Protein AF-A0A7W3ZYZ9-F1 (afdb_monomer_lite)

Foldseek 3Di:
DDDDPVNVVLVVLLVVLVVVLVVLCCCLPVNDQDAQVVLLVSLLCLLPVQLVSVLSNLQVCQVPPVVVVVDPDRSSVVCNVVSNLVSLLSSLLSSLSHPDPCSVVSLVVSCVVRVPVVLVVCCVVCVVPDCVVSVVSNVSRSVSSVNSNVVNVVVVD

pLDDT: mean 82.09, std 9.21, range [47.69, 94.62]

Structure (mmCIF, N/CA/C/O backbone):
data_AF-A0A7W3ZYZ9-F1
#
_entry.id   AF-A0A7W3ZYZ9-F1
#
loop_
_atom_site.group_PDB
_atom_site.id
_atom_site.type_symbol
_atom_site.label_atom_id
_atom_site.label_alt_id
_atom_site.label_comp_id
_atom_site.label_asym_id
_atom_site.label_entity_id
_atom_site.label_seq_id
_atom_site.pdbx_PDB_ins_code
_atom_site.Cartn_x
_atom_site.Cartn_y
_atom_site.Cartn_z
_atom_site.occupancy
_atom_site.B_iso_or_equiv
_atom_site.auth_seq_id
_atom_site.auth_comp_id
_atom_site.auth_asym_id
_atom_site.auth_atom_id
_atom_site.pdbx_PDB_model_num
ATOM 1 N N . MET A 1 1 ? 13.515 -20.651 -31.411 1.00 47.69 1 MET A N 1
ATOM 2 C CA . MET A 1 1 ? 13.073 -19.599 -30.472 1.00 47.69 1 MET A CA 1
ATOM 3 C C . MET A 1 1 ? 13.555 -20.025 -29.092 1.00 47.69 1 MET A C 1
ATOM 5 O O . MET A 1 1 ? 12.960 -20.927 -28.522 1.00 47.69 1 MET A O 1
ATOM 9 N N . ASN A 1 2 ? 14.696 -19.512 -28.620 1.00 50.97 2 ASN A N 1
ATOM 10 C CA . ASN A 1 2 ? 15.165 -19.821 -27.265 1.00 50.97 2 ASN A CA 1
ATOM 11 C C . ASN A 1 2 ? 14.383 -18.929 -26.308 1.00 50.97 2 ASN A C 1
ATOM 13 O O . ASN A 1 2 ? 14.628 -17.728 -26.256 1.00 50.97 2 ASN A O 1
ATOM 17 N N . ILE A 1 3 ? 13.401 -19.506 -25.620 1.00 59.22 3 ILE A N 1
ATOM 18 C CA . ILE A 1 3 ? 12.761 -18.828 -24.498 1.00 59.22 3 ILE A CA 1
ATOM 19 C C . ILE A 1 3 ? 13.769 -18.881 -23.353 1.00 59.22 3 ILE A C 1
ATOM 21 O O . ILE A 1 3 ? 14.140 -19.963 -22.899 1.00 59.22 3 ILE A O 1
ATOM 25 N N . ASP A 1 4 ? 14.257 -17.716 -22.946 1.00 79.94 4 ASP A N 1
ATOM 26 C CA . ASP A 1 4 ? 15.231 -17.596 -21.870 1.00 79.94 4 ASP A CA 1
ATOM 27 C C . ASP A 1 4 ? 14.559 -17.961 -20.534 1.00 79.94 4 ASP A C 1
ATOM 29 O O . ASP A 1 4 ? 13.453 -17.499 -20.236 1.00 79.94 4 ASP A O 1
ATOM 33 N N . ILE A 1 5 ? 15.206 -18.795 -19.715 1.00 79.62 5 ILE A N 1
ATOM 34 C CA . ILE A 1 5 ? 14.688 -19.238 -18.405 1.00 79.62 5 ILE A CA 1
ATOM 35 C C . ILE A 1 5 ? 14.353 -18.023 -17.527 1.00 79.62 5 ILE A C 1
ATOM 37 O O . ILE A 1 5 ? 13.368 -18.034 -16.783 1.00 79.62 5 ILE A O 1
ATOM 41 N N . LEU A 1 6 ? 15.124 -16.941 -17.672 1.00 77.75 6 LEU A N 1
ATOM 42 C CA . LEU A 1 6 ? 14.881 -15.668 -17.005 1.00 77.75 6 LEU A CA 1
ATOM 43 C C . LEU A 1 6 ? 13.518 -15.063 -17.387 1.00 77.75 6 LEU A C 1
ATOM 45 O O . LEU A 1 6 ? 12.779 -14.611 -16.517 1.00 77.75 6 LEU A O 1
ATOM 49 N N . GLN A 1 7 ? 13.152 -15.086 -18.671 1.00 79.06 7 GLN A N 1
ATOM 50 C CA . GLN A 1 7 ? 11.881 -14.533 -19.152 1.00 79.06 7 GLN A CA 1
ATOM 51 C C . GLN A 1 7 ? 10.688 -15.319 -18.603 1.00 79.06 7 GLN A C 1
ATOM 53 O O . GLN A 1 7 ? 9.711 -14.717 -18.159 1.00 79.06 7 GLN A O 1
ATOM 58 N N . ILE A 1 8 ? 10.789 -16.652 -18.555 1.00 82.81 8 ILE A N 1
ATOM 59 C CA . ILE A 1 8 ? 9.762 -17.512 -17.945 1.00 82.81 8 ILE A CA 1
ATOM 60 C C . ILE A 1 8 ? 9.606 -17.176 -16.458 1.00 82.81 8 ILE A C 1
ATOM 62 O O . ILE A 1 8 ? 8.485 -16.997 -15.981 1.00 82.81 8 ILE A O 1
ATOM 66 N N . GLY A 1 9 ? 10.721 -17.031 -15.735 1.00 84.12 9 GLY A N 1
ATOM 67 C CA . GLY A 1 9 ? 10.713 -16.664 -14.319 1.00 84.12 9 GLY A CA 1
ATOM 68 C C . GLY A 1 9 ? 10.023 -15.323 -14.048 1.00 84.12 9 GLY A C 1
ATOM 69 O O . GLY A 1 9 ? 9.200 -15.229 -13.138 1.00 84.12 9 GLY A O 1
ATOM 70 N N . ILE A 1 10 ? 10.295 -14.300 -14.865 1.00 84.50 10 ILE A N 1
ATOM 71 C CA . ILE A 1 10 ? 9.684 -12.971 -14.709 1.00 84.5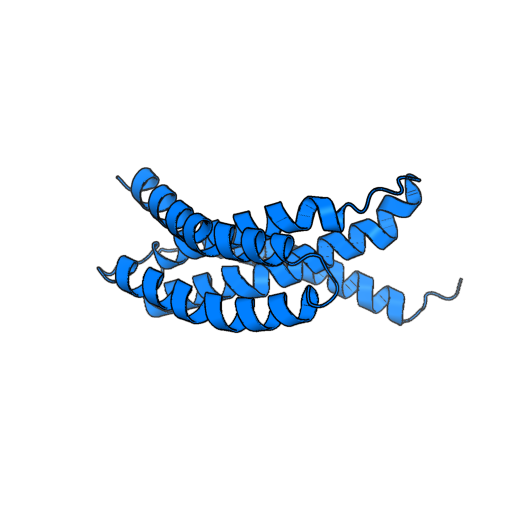0 10 ILE A CA 1
ATOM 72 C C . ILE A 1 10 ? 8.173 -13.018 -15.002 1.00 84.50 10 ILE A C 1
ATOM 74 O O . ILE A 1 10 ? 7.394 -12.413 -14.266 1.00 84.50 10 ILE A O 1
ATOM 78 N N . VAL A 1 11 ? 7.733 -13.768 -16.018 1.00 85.44 11 VAL A N 1
ATOM 79 C CA . VAL A 1 11 ? 6.298 -13.933 -16.326 1.00 85.44 11 VAL A CA 1
ATOM 80 C C . VAL A 1 11 ? 5.560 -14.642 -15.186 1.00 85.44 11 VAL A C 1
ATOM 82 O O . VAL A 1 11 ? 4.476 -14.211 -14.793 1.00 85.44 11 VAL A O 1
ATOM 85 N N . ILE A 1 12 ? 6.151 -15.691 -14.606 1.00 87.06 12 ILE A N 1
ATOM 86 C CA . ILE A 1 12 ? 5.581 -16.372 -13.432 1.00 87.06 12 ILE A CA 1
ATOM 87 C C . ILE A 1 12 ? 5.476 -15.399 -12.252 1.00 87.06 12 ILE A C 1
ATOM 89 O O . ILE A 1 12 ? 4.426 -15.330 -11.612 1.00 87.06 12 ILE A O 1
ATOM 93 N N . ALA A 1 13 ? 6.528 -14.616 -11.989 1.00 86.31 13 ALA A N 1
ATOM 94 C CA . ALA A 1 13 ? 6.518 -13.608 -10.932 1.00 86.31 13 ALA A CA 1
ATOM 95 C C . ALA A 1 13 ? 5.399 -12.577 -11.142 1.00 86.31 13 ALA A C 1
ATOM 97 O O . ALA A 1 13 ? 4.665 -12.291 -10.203 1.00 86.31 13 ALA A O 1
ATOM 98 N N . PHE A 1 14 ? 5.196 -12.093 -12.371 1.00 86.56 14 PHE A N 1
ATOM 99 C CA . PHE A 1 14 ? 4.110 -11.170 -12.713 1.00 86.56 14 PHE A CA 1
ATOM 100 C C . PHE A 1 14 ? 2.721 -11.751 -12.421 1.00 86.56 14 PHE A C 1
ATOM 102 O O . PHE A 1 14 ? 1.906 -11.108 -11.757 1.00 86.56 14 PHE A O 1
ATOM 109 N N . ILE A 1 15 ? 2.459 -12.988 -12.852 1.00 89.12 15 ILE A N 1
ATOM 110 C CA . ILE A 1 15 ? 1.175 -13.659 -12.594 1.00 89.12 15 ILE A CA 1
ATOM 111 C C . ILE A 1 15 ? 0.944 -13.797 -11.084 1.00 89.12 15 ILE A C 1
ATOM 113 O O . ILE A 1 15 ? -0.134 -13.465 -10.586 1.00 89.12 15 ILE A O 1
ATOM 117 N N . LEU A 1 16 ? 1.961 -14.240 -10.340 1.00 90.06 16 LEU A N 1
ATOM 118 C CA . LEU A 1 16 ? 1.886 -14.359 -8.883 1.00 90.06 16 LEU A CA 1
ATOM 119 C C . LEU A 1 16 ? 1.641 -13.002 -8.216 1.00 90.06 16 LEU A C 1
ATOM 121 O O . LEU A 1 16 ? 0.799 -12.913 -7.325 1.00 90.06 16 LEU A O 1
ATOM 125 N N . SER A 1 17 ? 2.306 -11.940 -8.671 1.00 87.94 17 SER A N 1
ATOM 126 C CA . SER A 1 17 ? 2.095 -10.570 -8.199 1.00 87.94 17 SER A CA 1
ATOM 127 C C . SER A 1 17 ? 0.641 -10.122 -8.357 1.00 87.94 17 SER A C 1
ATOM 129 O O . SER A 1 17 ? 0.042 -9.659 -7.387 1.00 87.94 17 SER A O 1
ATOM 131 N N . CYS A 1 18 ? 0.031 -10.326 -9.528 1.00 88.19 18 CYS A N 1
ATOM 132 C CA . CYS A 1 18 ? -1.381 -10.001 -9.751 1.00 88.19 18 CYS A CA 1
ATOM 133 C C . CYS A 1 18 ? -2.314 -10.797 -8.824 1.00 88.19 18 CYS A C 1
ATOM 135 O O . CYS A 1 18 ? -3.237 -10.231 -8.234 1.00 88.19 18 CYS A O 1
ATOM 137 N N . VAL A 1 19 ? -2.057 -12.098 -8.645 1.00 90.56 19 VAL A N 1
ATOM 138 C CA . VAL A 1 19 ? -2.842 -12.959 -7.742 1.00 90.56 19 VAL A CA 1
ATOM 139 C C . VAL A 1 19 ? -2.724 -12.496 -6.288 1.00 90.56 19 VAL A C 1
ATOM 141 O O . VAL A 1 19 ? -3.722 -12.482 -5.565 1.00 90.56 19 VAL A O 1
ATOM 144 N N . LEU A 1 20 ? -1.527 -12.105 -5.848 1.00 87.38 20 LEU A N 1
ATOM 145 C CA . LEU A 1 20 ? -1.277 -11.624 -4.490 1.00 87.38 20 LEU A CA 1
ATOM 146 C C . LEU A 1 20 ? -1.963 -10.281 -4.227 1.00 87.38 20 LEU A C 1
ATOM 148 O O . LEU A 1 20 ? -2.601 -10.145 -3.185 1.00 87.38 20 LEU A O 1
ATOM 152 N N . ILE A 1 21 ? -1.913 -9.337 -5.177 1.00 88.12 21 ILE A N 1
ATOM 153 C CA . ILE A 1 21 ? -2.664 -8.071 -5.091 1.00 88.12 21 ILE A CA 1
ATOM 154 C C . ILE A 1 21 ? -4.158 -8.364 -4.951 1.00 88.12 21 ILE A C 1
ATOM 156 O O . ILE A 1 21 ? -4.801 -7.863 -4.031 1.00 88.12 21 ILE A O 1
ATOM 160 N N . TYR A 1 22 ? -4.711 -9.213 -5.821 1.00 88.62 22 TYR A N 1
ATOM 161 C CA . TYR A 1 22 ? -6.130 -9.563 -5.776 1.00 88.62 22 TYR A CA 1
ATOM 162 C C . TYR A 1 22 ? -6.529 -10.164 -4.422 1.00 88.62 22 TYR A C 1
ATOM 164 O O . TYR A 1 22 ? -7.466 -9.688 -3.780 1.00 88.62 22 TYR A O 1
ATOM 172 N N . LYS A 1 23 ? -5.790 -11.173 -3.941 1.00 86.31 23 LYS A N 1
ATOM 173 C CA . LYS A 1 23 ? -6.063 -11.804 -2.640 1.00 86.31 23 LYS A CA 1
ATOM 174 C C . LYS A 1 23 ? -5.949 -10.812 -1.484 1.00 86.31 23 LYS A C 1
ATOM 176 O O . LYS A 1 23 ? -6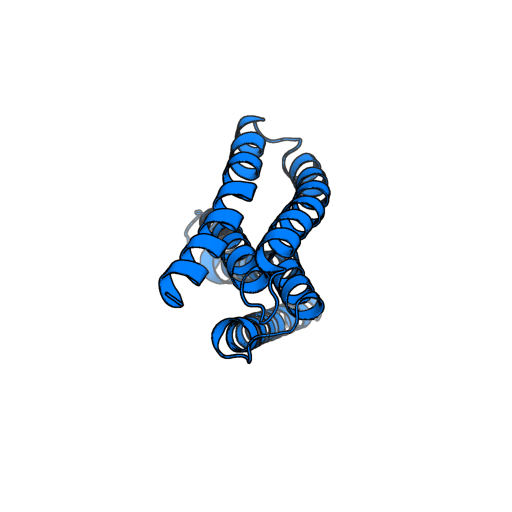.781 -10.851 -0.577 1.00 86.31 23 LYS A O 1
ATOM 181 N N . PHE A 1 24 ? -4.958 -9.922 -1.526 1.00 85.75 24 PHE A N 1
ATOM 182 C CA . PHE A 1 24 ? -4.790 -8.873 -0.526 1.00 85.75 24 PHE A CA 1
ATOM 183 C C . PHE A 1 24 ? -6.001 -7.937 -0.490 1.00 85.75 24 PHE A C 1
ATOM 185 O O . PHE A 1 24 ? -6.560 -7.711 0.580 1.00 85.75 24 PHE A O 1
ATOM 192 N N . LEU A 1 25 ? -6.454 -7.450 -1.650 1.00 85.62 25 LEU A N 1
ATOM 193 C CA . LEU A 1 25 ? -7.604 -6.548 -1.752 1.00 85.62 25 LEU A CA 1
ATOM 194 C C . LEU A 1 25 ? -8.904 -7.205 -1.277 1.00 85.62 25 LEU A C 1
ATOM 196 O O . LEU A 1 25 ? -9.663 -6.585 -0.534 1.00 85.62 25 LEU A O 1
ATOM 200 N N . VAL A 1 26 ? -9.143 -8.468 -1.641 1.00 85.69 26 VAL A N 1
ATOM 201 C CA . VAL A 1 26 ? -10.324 -9.220 -1.180 1.00 85.69 26 VAL A CA 1
ATOM 202 C C . VAL A 1 26 ? -10.321 -9.367 0.341 1.00 85.69 26 VAL A C 1
ATOM 204 O O . VAL A 1 26 ? -11.338 -9.117 0.986 1.00 85.69 26 VAL A O 1
ATOM 207 N N . MET A 1 27 ? -9.179 -9.729 0.929 1.00 82.56 27 MET A N 1
ATOM 208 C CA . MET A 1 27 ? -9.030 -9.827 2.383 1.00 82.56 27 MET A CA 1
ATOM 209 C C . MET A 1 27 ? -9.213 -8.462 3.064 1.00 82.56 27 MET A C 1
ATOM 211 O O . MET A 1 27 ? -9.900 -8.368 4.078 1.00 82.56 27 MET A O 1
ATOM 215 N N . ALA A 1 28 ? -8.623 -7.405 2.511 1.00 78.06 28 ALA A N 1
ATOM 216 C CA . ALA A 1 28 ? -8.678 -6.056 3.059 1.00 78.06 28 ALA A CA 1
ATOM 217 C C . ALA A 1 28 ? -10.113 -5.494 3.081 1.00 78.06 28 ALA A C 1
ATOM 219 O O . ALA A 1 28 ? -10.605 -5.040 4.121 1.00 78.06 28 ALA A O 1
ATOM 220 N N . ILE A 1 29 ? -10.797 -5.554 1.937 1.00 75.94 29 ILE A N 1
ATOM 221 C CA . ILE A 1 29 ? -12.089 -4.895 1.724 1.00 75.94 29 ILE A CA 1
ATOM 222 C C . ILE A 1 29 ? -13.227 -5.772 2.252 1.00 75.94 29 ILE A C 1
ATOM 224 O O . ILE A 1 29 ? -13.983 -5.342 3.124 1.00 75.94 29 ILE A O 1
ATOM 228 N N . SER A 1 30 ? -13.298 -7.022 1.796 1.00 79.44 30 SER A N 1
ATOM 229 C CA . SER A 1 30 ? -14.419 -7.935 2.067 1.00 79.44 30 SER A CA 1
ATOM 230 C C . SER A 1 30 ? -14.179 -8.878 3.248 1.00 79.44 30 SER A C 1
ATOM 232 O O . SER A 1 30 ? -15.066 -9.646 3.620 1.00 79.44 30 SER A O 1
ATOM 234 N N . GLY A 1 31 ? -12.985 -8.858 3.846 1.00 74.44 31 GLY A N 1
ATOM 235 C CA . GLY A 1 31 ? -12.669 -9.673 5.014 1.00 74.44 31 GLY A CA 1
ATOM 236 C C . GLY A 1 31 ? -13.356 -9.193 6.294 1.00 74.44 31 GLY A C 1
ATOM 237 O O . GLY A 1 31 ? -13.751 -8.027 6.424 1.00 74.44 31 GLY A O 1
ATOM 238 N N . LYS A 1 32 ? -13.453 -10.112 7.264 1.00 80.88 32 LYS A N 1
ATOM 239 C CA . LYS A 1 32 ? -13.948 -9.839 8.623 1.00 80.88 32 LYS A CA 1
ATOM 240 C C . LYS A 1 32 ? -13.142 -8.714 9.272 1.00 80.88 32 LYS A C 1
ATOM 242 O O . LYS A 1 32 ? -11.957 -8.573 8.987 1.00 80.88 32 LYS A O 1
ATOM 247 N N . VAL A 1 33 ? -13.777 -7.949 10.160 1.00 80.44 33 VAL A N 1
ATOM 248 C CA . VAL A 1 33 ? -13.082 -6.949 10.983 1.00 80.44 33 VAL A CA 1
ATOM 249 C C . VAL A 1 33 ? -12.043 -7.679 11.852 1.00 80.44 33 VAL A C 1
ATOM 251 O O . VAL A 1 33 ? -12.434 -8.535 12.649 1.00 80.44 33 VAL A O 1
ATOM 254 N N . PRO A 1 34 ? -10.737 -7.427 11.658 1.00 81.31 34 PRO A N 1
ATOM 255 C CA . PRO A 1 34 ? -9.688 -8.085 12.426 1.00 81.31 34 PRO A CA 1
ATOM 256 C C . PRO A 1 34 ? -9.586 -7.534 13.858 1.00 81.31 34 PRO A C 1
ATOM 258 O O . PRO A 1 34 ? -10.015 -6.419 14.149 1.00 81.31 34 PRO A O 1
ATOM 261 N N . GLN A 1 35 ? -8.955 -8.310 14.746 1.00 84.44 35 GLN A N 1
ATOM 262 C CA . GLN A 1 35 ? -8.470 -7.804 16.037 1.00 84.44 35 GLN A CA 1
ATOM 263 C C . GLN A 1 35 ? -7.286 -6.852 15.838 1.00 84.44 35 GLN A C 1
ATOM 265 O O . GLN A 1 35 ? -6.605 -6.904 14.810 1.00 84.44 35 GLN A O 1
ATOM 270 N N . SER A 1 36 ? -6.987 -6.029 16.845 1.00 81.88 36 SER A N 1
ATOM 271 C CA . SER A 1 36 ? -6.009 -4.941 16.737 1.00 81.88 36 SER A CA 1
ATOM 272 C C . SER A 1 36 ? -4.627 -5.358 16.193 1.00 81.88 36 SER A C 1
ATOM 274 O O . SER A 1 36 ? -4.143 -4.701 15.266 1.00 81.88 36 SER A O 1
ATOM 276 N N . PRO A 1 37 ? -3.990 -6.456 16.657 1.00 83.81 37 PRO A N 1
ATOM 277 C CA . PRO A 1 37 ? -2.691 -6.876 16.118 1.00 83.81 37 PRO A CA 1
ATOM 278 C C . PRO A 1 37 ? -2.760 -7.294 14.644 1.00 83.81 37 PRO A C 1
ATOM 280 O O . PRO A 1 37 ? -1.859 -6.993 13.861 1.00 83.81 37 PRO A O 1
ATOM 283 N N . ALA A 1 38 ? -3.852 -7.949 14.245 1.00 85.06 38 ALA A N 1
ATOM 284 C CA . ALA A 1 38 ? -4.070 -8.367 12.866 1.00 85.06 38 ALA A CA 1
ATOM 285 C C . ALA A 1 38 ? -4.381 -7.167 11.955 1.00 85.06 38 ALA A C 1
ATOM 287 O O . ALA A 1 38 ? -3.850 -7.097 10.849 1.00 85.06 38 ALA A O 1
ATOM 288 N N . ALA A 1 39 ? -5.162 -6.192 12.433 1.00 85.56 39 ALA A N 1
ATOM 289 C CA . ALA A 1 39 ? -5.417 -4.931 11.733 1.00 85.56 39 ALA A CA 1
ATOM 290 C C . ALA A 1 39 ? -4.105 -4.190 11.433 1.00 85.56 39 ALA A C 1
ATOM 292 O O . ALA A 1 39 ? -3.870 -3.755 10.305 1.00 85.56 39 ALA A O 1
ATOM 293 N N . MET A 1 40 ? -3.212 -4.119 12.426 1.00 88.62 40 MET A N 1
ATOM 294 C CA . MET A 1 40 ? -1.879 -3.538 12.266 1.00 88.62 40 MET A CA 1
ATOM 295 C C . MET A 1 40 ? -1.008 -4.314 11.282 1.00 88.62 40 MET A C 1
ATOM 297 O O . MET A 1 40 ? -0.403 -3.702 10.408 1.00 88.62 40 MET A O 1
ATOM 301 N N . GLY A 1 41 ? -0.964 -5.646 11.374 1.00 86.88 41 GLY A N 1
ATOM 302 C CA . GLY A 1 41 ? -0.204 -6.473 10.432 1.00 86.88 41 GLY A CA 1
ATOM 303 C C . GLY A 1 41 ? -0.656 -6.276 8.981 1.00 86.88 41 GLY A C 1
ATOM 304 O O . GLY A 1 41 ? 0.173 -6.114 8.086 1.00 86.88 41 GLY A O 1
ATOM 305 N N . ILE A 1 42 ? -1.970 -6.203 8.753 1.00 87.38 42 ILE A N 1
ATOM 306 C CA . ILE A 1 42 ? -2.549 -5.920 7.434 1.00 87.38 42 ILE A CA 1
ATOM 307 C C . ILE A 1 42 ? -2.207 -4.491 6.981 1.00 87.38 42 ILE A C 1
ATOM 309 O O . ILE A 1 42 ? -1.849 -4.291 5.821 1.00 87.38 42 ILE A O 1
ATOM 313 N N . GLY A 1 43 ? -2.270 -3.507 7.882 1.00 88.50 43 GLY A N 1
ATOM 314 C CA . GLY A 1 43 ? -1.855 -2.131 7.603 1.00 88.50 43 GLY A CA 1
ATOM 315 C C . GLY A 1 43 ? -0.384 -2.034 7.189 1.00 88.50 43 GLY A C 1
ATOM 316 O O . GLY A 1 43 ? -0.070 -1.396 6.189 1.00 88.50 43 GLY A O 1
ATOM 317 N N . ILE A 1 44 ? 0.520 -2.716 7.899 1.00 89.75 44 ILE A N 1
ATOM 318 C CA . ILE A 1 44 ? 1.954 -2.769 7.564 1.00 89.75 44 ILE A CA 1
ATOM 319 C C . ILE A 1 44 ? 2.168 -3.432 6.198 1.00 89.75 44 ILE A C 1
ATOM 321 O O . ILE A 1 44 ? 2.973 -2.954 5.396 1.00 89.75 44 ILE A O 1
ATOM 325 N N . ALA A 1 45 ? 1.430 -4.502 5.898 1.00 88.56 45 ALA A N 1
ATOM 326 C CA . ALA A 1 45 ? 1.482 -5.152 4.593 1.00 88.56 45 ALA A CA 1
ATOM 327 C C . ALA A 1 45 ? 0.983 -4.228 3.463 1.00 88.56 45 ALA A C 1
ATOM 329 O O . ALA A 1 45 ? 1.618 -4.164 2.411 1.00 88.56 45 ALA A O 1
ATOM 330 N N . ALA A 1 46 ? -0.084 -3.452 3.683 1.00 89.88 46 ALA A N 1
ATOM 331 C CA . ALA A 1 46 ? -0.524 -2.423 2.733 1.00 89.88 46 ALA A CA 1
ATOM 332 C C . ALA A 1 46 ? 0.540 -1.335 2.526 1.00 89.88 46 ALA A C 1
ATOM 334 O O . ALA A 1 46 ? 0.681 -0.817 1.429 1.00 89.88 46 ALA A O 1
ATOM 335 N N . LEU A 1 47 ? 1.304 -1.004 3.562 1.00 89.31 47 LEU A N 1
ATOM 336 C CA . LEU A 1 47 ? 2.331 0.035 3.529 1.00 89.31 47 LEU A CA 1
ATOM 337 C C . LEU A 1 47 ? 3.614 -0.358 2.793 1.00 89.31 47 LEU A C 1
ATOM 339 O O . LEU A 1 47 ? 4.310 0.506 2.272 1.00 89.31 47 LEU A O 1
ATOM 343 N N . SER A 1 48 ? 3.945 -1.647 2.782 1.00 87.31 48 SER A N 1
ATOM 344 C CA . SER A 1 48 ? 5.241 -2.145 2.307 1.00 87.31 48 SER A CA 1
ATOM 345 C C . SER A 1 48 ? 5.092 -3.102 1.128 1.00 87.31 48 SER A C 1
ATOM 347 O O . SER A 1 48 ? 5.599 -2.855 0.036 1.00 87.31 48 SER A O 1
ATOM 349 N N . PHE A 1 49 ? 4.354 -4.187 1.328 1.00 86.75 49 PHE A N 1
ATOM 350 C CA . PHE A 1 49 ? 4.216 -5.265 0.359 1.00 86.75 49 PHE A CA 1
ATOM 351 C C . PHE A 1 49 ? 3.368 -4.860 -0.849 1.00 86.75 49 PHE A C 1
ATOM 353 O O . PHE A 1 49 ? 3.756 -5.109 -1.991 1.00 86.75 49 PHE A O 1
ATOM 360 N N . LEU A 1 50 ? 2.229 -4.205 -0.614 1.00 89.25 50 LEU A N 1
ATOM 361 C CA . LEU A 1 50 ? 1.328 -3.781 -1.686 1.00 89.25 50 LEU A CA 1
ATOM 362 C C . LEU A 1 50 ? 1.983 -2.807 -2.687 1.00 89.25 50 LEU A C 1
ATOM 364 O O . LEU A 1 50 ? 1.903 -3.092 -3.887 1.00 89.25 50 LEU A O 1
ATOM 368 N N . PRO A 1 51 ? 2.653 -1.712 -2.267 1.00 88.69 51 PRO A N 1
ATOM 369 C CA . PRO A 1 51 ? 3.307 -0.815 -3.212 1.00 88.69 51 PRO A CA 1
ATOM 370 C C . PRO A 1 51 ? 4.475 -1.502 -3.922 1.00 88.69 51 PRO A C 1
ATOM 372 O O . PRO A 1 51 ? 4.585 -1.371 -5.136 1.00 88.69 51 PRO A O 1
ATOM 375 N N . ALA A 1 52 ? 5.274 -2.323 -3.227 1.00 86.44 52 ALA A N 1
ATOM 376 C C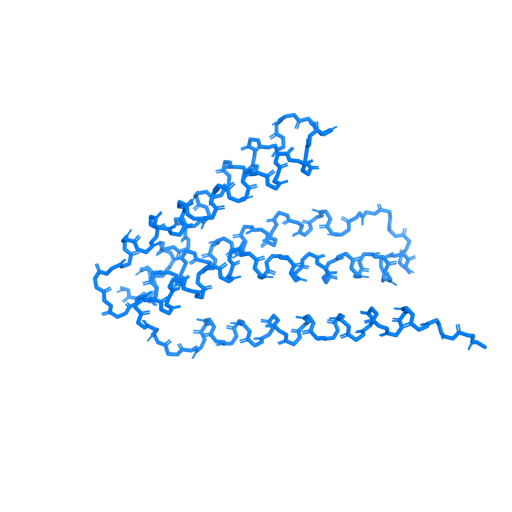A . ALA A 1 52 ? 6.377 -3.065 -3.844 1.00 86.44 52 ALA A CA 1
ATOM 377 C C . ALA A 1 52 ? 5.911 -3.976 -4.994 1.00 86.44 52 ALA A C 1
ATOM 379 O O . ALA A 1 52 ? 6.472 -3.939 -6.090 1.00 86.44 52 ALA A O 1
ATOM 380 N N . ILE A 1 53 ? 4.849 -4.759 -4.776 1.00 88.69 53 ILE A N 1
ATOM 381 C CA . ILE A 1 53 ? 4.293 -5.632 -5.819 1.00 88.69 53 ILE A CA 1
ATOM 382 C C . ILE A 1 53 ? 3.640 -4.815 -6.934 1.00 88.69 53 ILE A C 1
ATOM 384 O O . ILE A 1 53 ? 3.802 -5.138 -8.110 1.00 88.69 53 ILE A O 1
ATOM 388 N N . SER A 1 54 ? 2.930 -3.744 -6.589 1.00 88.69 54 SER A N 1
ATOM 389 C CA . SER A 1 54 ? 2.258 -2.893 -7.575 1.00 88.69 54 SER A CA 1
ATOM 390 C C . SER A 1 54 ? 3.259 -2.169 -8.479 1.00 88.69 54 SER A C 1
ATOM 392 O O . SER A 1 54 ? 3.056 -2.105 -9.690 1.00 88.69 54 SER A O 1
ATOM 394 N N . TRP A 1 55 ? 4.377 -1.688 -7.929 1.00 86.69 55 TRP A N 1
ATOM 395 C CA . TRP A 1 55 ? 5.465 -1.110 -8.716 1.00 86.69 55 TRP A CA 1
ATOM 396 C C . TRP A 1 55 ? 6.159 -2.148 -9.592 1.00 86.69 55 TRP A C 1
ATOM 398 O O . TRP A 1 55 ? 6.472 -1.839 -10.737 1.00 86.69 55 TRP A O 1
ATOM 408 N N . PHE A 1 56 ? 6.347 -3.382 -9.112 1.00 86.19 56 PHE A N 1
ATOM 409 C CA . PHE A 1 56 ? 6.869 -4.466 -9.948 1.00 86.19 56 PHE A CA 1
ATOM 410 C C . PHE A 1 56 ? 5.957 -4.748 -11.152 1.00 86.19 56 PHE A C 1
ATOM 412 O O . PHE A 1 56 ? 6.436 -4.833 -12.282 1.00 86.19 56 PHE A O 1
ATOM 419 N N . VAL A 1 57 ? 4.640 -4.825 -10.934 1.00 87.06 57 VAL A N 1
ATOM 420 C CA . VAL A 1 57 ? 3.640 -4.984 -12.004 1.00 87.06 57 VAL A CA 1
ATOM 421 C C . VAL A 1 57 ? 3.698 -3.809 -12.983 1.00 87.06 57 VAL A C 1
ATOM 423 O O . VAL A 1 57 ? 3.752 -4.028 -14.192 1.00 87.06 57 VAL A O 1
ATOM 426 N N . ALA A 1 58 ? 3.745 -2.571 -12.480 1.00 84.38 58 ALA A N 1
ATOM 427 C CA . ALA A 1 58 ? 3.820 -1.370 -13.311 1.00 84.38 58 ALA A CA 1
ATOM 428 C C . ALA A 1 58 ? 5.107 -1.321 -14.151 1.00 84.38 58 ALA A C 1
ATOM 430 O O . ALA A 1 58 ? 5.052 -1.033 -15.344 1.00 84.38 58 ALA A O 1
ATOM 431 N N . TRP A 1 59 ? 6.252 -1.662 -13.557 1.00 84.62 59 TRP A N 1
ATOM 432 C CA . TRP A 1 59 ? 7.533 -1.775 -14.254 1.00 84.62 59 TRP A CA 1
ATOM 433 C C . TRP A 1 59 ? 7.516 -2.872 -15.324 1.00 84.62 59 TRP A C 1
ATOM 435 O O . TRP A 1 59 ? 8.004 -2.661 -16.435 1.00 84.62 59 TRP A O 1
ATOM 445 N N . PHE A 1 60 ? 6.935 -4.037 -15.021 1.00 84.25 60 PHE A N 1
ATOM 446 C CA . PHE A 1 60 ? 6.842 -5.135 -15.981 1.00 84.25 60 PHE A CA 1
ATOM 447 C C . PHE A 1 60 ? 5.989 -4.748 -17.196 1.00 84.25 60 PHE A C 1
ATOM 449 O O . PHE A 1 60 ? 6.385 -5.022 -18.330 1.00 84.25 60 PHE A O 1
ATOM 456 N N . ILE A 1 61 ? 4.852 -4.083 -16.967 1.00 82.31 61 ILE A N 1
ATOM 457 C CA . ILE A 1 61 ? 3.989 -3.551 -18.031 1.00 82.31 61 ILE A CA 1
ATOM 458 C C . ILE A 1 61 ? 4.747 -2.509 -18.856 1.00 82.31 61 ILE A C 1
ATOM 460 O O . ILE A 1 61 ? 4.762 -2.599 -20.082 1.00 82.31 61 ILE A O 1
ATOM 464 N N . ASP A 1 62 ? 5.419 -1.560 -18.206 1.00 80.81 62 ASP A N 1
ATOM 465 C CA . ASP A 1 62 ? 6.173 -0.516 -18.900 1.00 80.81 62 ASP A CA 1
ATOM 466 C C . ASP A 1 62 ? 7.246 -1.108 -19.830 1.00 80.81 62 ASP A C 1
ATOM 468 O O . ASP A 1 62 ? 7.324 -0.779 -21.012 1.00 80.81 62 ASP A O 1
ATOM 472 N N . ARG A 1 63 ? 8.009 -2.086 -19.332 1.00 78.38 63 ARG A N 1
ATOM 473 C CA . ARG A 1 63 ? 9.104 -2.701 -20.088 1.00 78.38 63 ARG A CA 1
ATOM 474 C C . ARG A 1 63 ? 8.646 -3.611 -21.228 1.00 78.38 63 ARG A C 1
ATOM 476 O O . ARG A 1 63 ? 9.326 -3.665 -22.245 1.00 78.38 63 ARG A O 1
ATOM 483 N N . ASN A 1 64 ? 7.545 -4.346 -21.061 1.00 77.00 64 ASN A N 1
ATOM 484 C CA . ASN A 1 64 ? 7.151 -5.400 -22.009 1.00 77.00 64 ASN A CA 1
ATOM 485 C C . ASN A 1 64 ? 5.961 -5.031 -22.898 1.00 77.00 64 ASN A C 1
ATOM 487 O O . ASN A 1 64 ? 5.806 -5.610 -23.967 1.00 77.00 64 ASN A O 1
ATOM 491 N N . ILE A 1 65 ? 5.104 -4.109 -22.459 1.00 72.31 65 ILE A N 1
ATOM 492 C CA . ILE A 1 65 ? 3.871 -3.744 -23.166 1.00 72.31 65 ILE A CA 1
ATOM 493 C C . ILE A 1 65 ? 4.004 -2.349 -23.762 1.00 72.31 65 ILE A C 1
ATOM 495 O O . ILE A 1 65 ? 3.659 -2.137 -24.917 1.00 72.31 65 ILE A O 1
ATOM 499 N N . ASN A 1 66 ? 4.545 -1.396 -23.010 1.00 68.19 66 ASN A N 1
ATOM 500 C CA . ASN A 1 66 ? 4.575 0.001 -23.433 1.00 68.19 66 ASN A CA 1
ATOM 501 C C . ASN A 1 66 ? 5.553 0.248 -24.598 1.00 68.19 66 ASN A C 1
ATOM 503 O O . ASN A 1 66 ? 5.255 1.012 -25.517 1.00 68.19 66 ASN A O 1
ATOM 507 N N . GLN A 1 67 ? 6.652 -0.516 -24.643 1.00 64.06 67 GLN A N 1
ATOM 508 C CA . GLN A 1 67 ? 7.557 -0.567 -25.798 1.00 64.06 67 GLN A CA 1
ATOM 509 C C . GLN A 1 67 ? 6.880 -1.083 -27.083 1.00 64.06 67 GLN A C 1
ATOM 511 O O . GLN A 1 67 ? 7.325 -0.745 -28.176 1.00 64.06 67 GLN A O 1
ATOM 516 N N . LEU A 1 68 ? 5.786 -1.854 -26.984 1.00 57.34 68 LEU A N 1
ATOM 517 C CA . LEU A 1 68 ? 5.029 -2.329 -28.154 1.00 57.34 68 LEU A CA 1
ATOM 518 C C . LEU A 1 68 ? 4.157 -1.230 -28.777 1.00 57.34 68 LEU A C 1
ATOM 520 O O . LEU A 1 68 ? 3.821 -1.319 -29.955 1.00 57.34 68 LEU A O 1
ATOM 524 N N . PHE A 1 69 ? 3.801 -0.197 -28.006 1.00 60.75 69 PHE A N 1
ATOM 525 C CA . PHE A 1 69 ? 2.963 0.921 -28.454 1.00 60.75 69 PHE A CA 1
ATOM 526 C C . PHE A 1 69 ? 3.767 2.172 -28.836 1.00 60.75 69 PHE A C 1
ATOM 528 O O . PHE A 1 69 ? 3.175 3.183 -29.209 1.00 60.75 69 PHE A O 1
ATOM 535 N N . GLY A 1 70 ? 5.102 2.114 -28.762 1.00 59.91 70 GLY A N 1
ATOM 536 C CA . GLY A 1 70 ? 5.988 3.202 -29.186 1.00 59.91 70 GLY A CA 1
ATOM 537 C C . GLY A 1 70 ? 5.863 4.485 -28.360 1.00 59.91 70 GLY A C 1
ATOM 538 O O . GLY A 1 70 ? 6.212 5.552 -28.854 1.00 59.91 70 GLY A O 1
ATOM 539 N N . SER A 1 71 ? 5.341 4.411 -27.129 1.00 63.81 71 SER A N 1
ATOM 540 C CA . SER A 1 71 ? 5.315 5.565 -26.229 1.00 63.81 71 SER A CA 1
ATOM 541 C C . SER A 1 71 ? 6.587 5.592 -25.382 1.00 63.81 71 SER A C 1
ATOM 543 O O . SER A 1 71 ? 6.847 4.646 -24.640 1.00 63.81 71 SER A O 1
ATOM 545 N N . ASP A 1 72 ? 7.334 6.694 -25.433 1.00 64.44 72 ASP A N 1
ATOM 546 C CA . ASP A 1 72 ? 8.507 6.933 -24.574 1.00 64.44 72 ASP A CA 1
ATOM 547 C C . ASP A 1 72 ? 8.127 7.354 -23.143 1.00 64.44 72 ASP A C 1
ATOM 549 O O . ASP A 1 72 ? 8.982 7.732 -22.341 1.00 64.44 72 ASP A O 1
ATOM 553 N N . LEU A 1 73 ? 6.830 7.349 -22.817 1.00 62.62 73 LEU A N 1
ATOM 554 C CA . LEU A 1 73 ? 6.328 7.848 -21.547 1.00 62.62 73 LEU A CA 1
ATOM 555 C C . LEU A 1 73 ? 6.372 6.719 -20.505 1.00 62.62 73 LEU A C 1
ATOM 557 O O . LEU A 1 73 ? 5.632 5.743 -20.651 1.00 62.62 73 LEU A O 1
ATOM 561 N N . PRO A 1 74 ? 7.201 6.831 -19.450 1.00 67.62 74 PRO A N 1
ATOM 562 C CA . PRO A 1 74 ? 7.368 5.762 -18.475 1.00 67.62 74 PRO A CA 1
ATOM 563 C C . PRO A 1 74 ? 6.102 5.628 -17.619 1.00 67.62 74 PRO A C 1
ATOM 565 O O . PRO A 1 74 ? 5.898 6.368 -16.650 1.00 67.62 74 PRO A O 1
ATOM 568 N N . ILE A 1 75 ? 5.236 4.669 -17.957 1.00 67.38 75 ILE A N 1
ATOM 569 C CA . ILE A 1 75 ? 3.965 4.416 -17.258 1.00 67.38 75 ILE A CA 1
ATOM 570 C C . ILE A 1 75 ? 4.222 4.095 -15.786 1.00 67.38 75 ILE A C 1
ATOM 572 O O . ILE A 1 75 ? 3.453 4.508 -14.918 1.00 67.38 75 ILE A O 1
ATOM 576 N N . TYR A 1 76 ? 5.325 3.409 -15.479 1.00 68.62 76 TYR A N 1
ATOM 577 C CA . TYR A 1 76 ? 5.676 3.084 -14.097 1.00 68.62 76 TYR A CA 1
ATOM 578 C C . TYR A 1 76 ? 5.894 4.343 -13.239 1.00 68.62 76 TYR A C 1
ATOM 580 O O . TYR A 1 76 ? 5.496 4.362 -12.076 1.00 68.62 76 TYR A O 1
ATOM 588 N N . LEU A 1 77 ? 6.471 5.408 -13.811 1.00 70.06 77 LEU A N 1
ATOM 589 C CA . LEU A 1 77 ? 6.672 6.696 -13.140 1.00 70.06 77 LEU A CA 1
ATOM 590 C C . LEU A 1 77 ? 5.336 7.413 -12.932 1.00 70.06 77 LEU A C 1
ATOM 592 O O . LEU A 1 77 ? 5.082 7.899 -11.832 1.00 70.06 77 LEU A O 1
ATOM 596 N N . LEU A 1 78 ? 4.453 7.408 -13.934 1.00 73.69 78 LEU A N 1
ATOM 597 C CA . LEU A 1 78 ? 3.094 7.954 -13.819 1.00 73.69 78 LEU A CA 1
ATOM 598 C C . LEU A 1 78 ? 2.266 7.264 -12.727 1.00 73.69 78 LEU A C 1
ATOM 600 O O . LEU A 1 78 ? 1.544 7.926 -11.984 1.00 73.69 78 LEU A O 1
ATOM 604 N N . LEU A 1 79 ? 2.373 5.939 -12.622 1.00 80.00 79 LEU A N 1
ATOM 605 C CA . LEU A 1 79 ? 1.637 5.144 -11.639 1.00 80.00 79 LEU A CA 1
ATOM 606 C C . LEU A 1 79 ? 2.299 5.132 -10.258 1.00 80.00 79 LEU A C 1
ATOM 608 O O . LEU A 1 79 ? 1.639 4.777 -9.285 1.00 80.00 79 LEU A O 1
ATOM 612 N N . SER A 1 80 ? 3.564 5.546 -10.143 1.00 76.88 80 SER A N 1
ATOM 613 C CA . SER A 1 80 ? 4.333 5.446 -8.897 1.00 76.88 80 SER A CA 1
ATOM 614 C C . SER A 1 80 ? 3.677 6.186 -7.726 1.00 76.88 80 SER A C 1
ATOM 616 O O . SER A 1 80 ? 3.476 5.586 -6.668 1.00 76.88 80 SER A O 1
ATOM 618 N N . ILE A 1 81 ? 3.270 7.443 -7.941 1.00 80.31 81 ILE A N 1
ATOM 619 C CA . ILE A 1 81 ? 2.624 8.290 -6.930 1.00 80.31 81 ILE A CA 1
ATOM 620 C C . ILE A 1 81 ? 1.207 7.784 -6.605 1.00 80.31 81 ILE A C 1
ATOM 622 O O . ILE A 1 81 ? 0.926 7.576 -5.423 1.00 80.31 81 ILE A O 1
ATOM 626 N N . PRO A 1 82 ? 0.310 7.519 -7.581 1.00 85.94 82 PRO A N 1
ATOM 627 C CA . PRO A 1 82 ? -0.996 6.927 -7.290 1.00 85.94 82 PRO A CA 1
ATOM 628 C C . PRO A 1 82 ? -0.920 5.596 -6.533 1.00 85.94 82 PRO A C 1
ATOM 630 O O . PRO A 1 82 ? -1.693 5.385 -5.597 1.00 85.94 82 PRO A O 1
ATOM 633 N N . ILE A 1 83 ? 0.015 4.708 -6.895 1.00 88.94 83 ILE A N 1
ATOM 634 C CA . ILE A 1 83 ? 0.241 3.430 -6.200 1.00 88.94 83 ILE A CA 1
ATOM 635 C C . ILE A 1 83 ? 0.637 3.679 -4.746 1.00 88.94 83 ILE A C 1
ATOM 637 O O . ILE A 1 83 ? 0.076 3.052 -3.846 1.00 88.94 83 ILE A O 1
ATOM 641 N N . LEU A 1 84 ? 1.566 4.607 -4.505 1.00 87.38 84 LEU A N 1
ATOM 642 C CA . LEU A 1 84 ? 1.997 4.952 -3.156 1.00 87.38 84 LEU A CA 1
ATOM 643 C C . LEU A 1 84 ? 0.830 5.505 -2.331 1.00 87.38 84 LEU A C 1
ATOM 645 O O . LEU A 1 84 ? 0.500 4.958 -1.282 1.00 87.38 84 LEU A O 1
ATOM 649 N N . VAL A 1 85 ? 0.168 6.553 -2.826 1.00 89.75 85 VAL A N 1
ATOM 650 C CA . VAL A 1 85 ? -0.924 7.232 -2.113 1.00 89.75 85 VAL A CA 1
ATOM 651 C C . VAL A 1 85 ? -2.072 6.268 -1.820 1.00 89.75 85 VAL A C 1
ATOM 653 O O . VAL A 1 85 ? -2.540 6.208 -0.686 1.00 89.75 85 VAL A O 1
ATOM 656 N N . SER A 1 86 ? -2.496 5.467 -2.801 1.00 90.88 86 SER A N 1
ATOM 657 C CA . SER A 1 86 ? -3.565 4.479 -2.602 1.00 90.88 86 SER A CA 1
ATOM 658 C C . SER A 1 86 ? -3.188 3.410 -1.575 1.00 90.88 86 SER A C 1
ATOM 660 O O . SER A 1 86 ? -4.010 3.076 -0.722 1.00 90.88 86 SER A O 1
ATOM 662 N N . SER A 1 87 ? -1.942 2.932 -1.590 1.00 92.12 87 SER A N 1
ATOM 663 C CA . SER A 1 87 ? -1.437 1.960 -0.614 1.00 92.12 87 SER A CA 1
ATOM 664 C C . SER A 1 87 ? -1.413 2.534 0.805 1.00 92.12 87 SER A C 1
ATOM 666 O O . SER A 1 87 ? -1.873 1.887 1.744 1.00 92.12 87 SER A O 1
ATOM 668 N N . LEU A 1 88 ? -0.956 3.780 0.962 1.00 92.88 88 LEU A N 1
ATOM 669 C CA . LEU A 1 88 ? -0.927 4.493 2.243 1.00 92.88 88 LEU A CA 1
ATOM 670 C C . LEU A 1 88 ? -2.329 4.761 2.794 1.00 92.88 88 LEU A C 1
ATOM 672 O O . LEU A 1 88 ? -2.600 4.528 3.974 1.00 92.88 88 LEU A O 1
ATOM 676 N N . THR A 1 89 ? -3.243 5.216 1.936 1.00 93.31 89 THR A N 1
ATOM 677 C CA . THR A 1 89 ? -4.650 5.408 2.297 1.00 93.31 89 THR A CA 1
ATOM 678 C C . THR A 1 89 ? -5.295 4.091 2.705 1.00 93.31 89 THR A C 1
ATOM 680 O O . THR A 1 8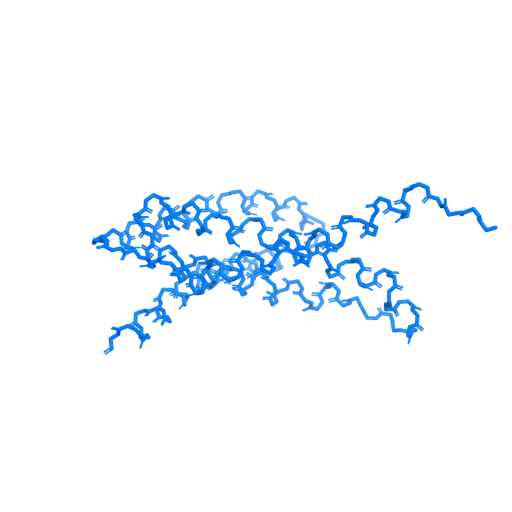9 ? -5.979 4.033 3.728 1.00 93.31 89 THR A O 1
ATOM 683 N N . LEU A 1 90 ? -5.031 3.007 1.977 1.00 92.62 90 LEU A N 1
ATOM 684 C CA . LEU A 1 90 ? -5.537 1.688 2.334 1.00 92.62 90 LEU A CA 1
ATOM 685 C C . LEU A 1 90 ? -4.947 1.195 3.666 1.00 92.62 90 LEU A C 1
ATOM 687 O O . LEU A 1 90 ? -5.677 0.648 4.489 1.00 92.62 90 LEU A O 1
ATOM 691 N N . ALA A 1 91 ? -3.664 1.441 3.930 1.00 93.19 91 ALA A N 1
ATOM 692 C CA . ALA A 1 91 ? -3.027 1.087 5.195 1.00 93.19 91 ALA A CA 1
ATOM 693 C C . ALA A 1 91 ? -3.688 1.790 6.392 1.00 93.19 91 ALA A C 1
ATOM 695 O O . ALA A 1 91 ? -4.025 1.140 7.383 1.00 93.19 91 ALA A O 1
ATOM 696 N N . GLY A 1 92 ? -3.942 3.099 6.282 1.00 92.12 92 GLY A N 1
ATOM 697 C CA . GLY A 1 92 ? -4.645 3.864 7.314 1.00 92.12 92 GLY A CA 1
ATOM 698 C C . GLY A 1 92 ? -6.090 3.407 7.525 1.00 92.12 92 GLY A C 1
ATOM 699 O O . GLY A 1 92 ? -6.548 3.300 8.665 1.00 92.12 92 GLY A O 1
ATOM 700 N N . TYR A 1 93 ? -6.792 3.073 6.439 1.00 92.12 93 TYR A N 1
ATOM 701 C CA . TYR A 1 93 ? -8.133 2.487 6.494 1.00 92.12 93 TYR A CA 1
ATOM 702 C C . TYR A 1 93 ? -8.122 1.155 7.260 1.00 92.12 93 TYR A C 1
ATOM 704 O O . TYR A 1 93 ? -8.886 0.969 8.207 1.00 92.12 93 TYR A O 1
ATOM 712 N N . LEU A 1 94 ? -7.210 0.244 6.909 1.00 91.06 94 LEU A N 1
ATOM 713 C CA . LEU A 1 94 ? -7.150 -1.104 7.482 1.00 91.06 94 LEU A CA 1
ATOM 714 C C . LEU A 1 94 ? -6.666 -1.124 8.932 1.00 91.06 94 LEU A C 1
ATOM 716 O O . LEU A 1 94 ? -7.215 -1.873 9.732 1.00 91.06 94 LEU A O 1
ATOM 720 N N . ALA A 1 95 ? -5.719 -0.263 9.309 1.00 90.56 95 ALA A N 1
ATOM 721 C CA . ALA A 1 95 ? -5.295 -0.134 10.705 1.00 90.56 95 ALA A CA 1
ATOM 722 C C . ALA A 1 95 ? -6.404 0.424 11.618 1.00 90.56 95 ALA A C 1
ATOM 724 O O . ALA A 1 95 ? -6.403 0.170 12.826 1.00 90.56 95 ALA A O 1
ATOM 725 N N . THR A 1 96 ? -7.357 1.162 11.038 1.00 89.75 96 THR A N 1
ATOM 726 C CA . THR A 1 96 ? -8.538 1.691 11.737 1.00 89.75 96 THR A CA 1
ATOM 727 C C . THR A 1 96 ? -9.673 0.662 11.804 1.00 89.75 96 THR A C 1
ATOM 729 O O . THR A 1 96 ? -10.462 0.695 12.747 1.00 89.75 96 THR A O 1
ATOM 732 N N . LYS A 1 97 ? -9.739 -0.283 10.854 1.00 88.50 97 LYS A N 1
ATOM 733 C CA . LYS A 1 97 ? -10.707 -1.391 10.816 1.00 88.50 97 LYS A CA 1
ATOM 734 C C . LYS A 1 97 ? -10.387 -2.431 11.898 1.00 88.50 97 LYS A C 1
ATOM 736 O O . LYS A 1 97 ? -9.861 -3.498 11.610 1.00 88.50 97 LYS A O 1
ATOM 741 N N . THR A 1 98 ? -10.703 -2.114 13.149 1.00 85.62 98 THR A N 1
ATOM 742 C CA . THR A 1 98 ? -10.539 -2.989 14.321 1.00 85.62 98 THR A CA 1
ATOM 743 C C . THR A 1 98 ? -11.802 -2.972 15.182 1.00 85.62 98 THR A C 1
ATOM 745 O O . THR A 1 98 ? -12.537 -1.986 15.187 1.00 85.62 98 THR A O 1
ATOM 748 N N . SER A 1 99 ? -12.069 -4.068 15.896 1.00 76.94 99 SER A N 1
ATOM 749 C CA . SER A 1 99 ? -13.184 -4.190 16.850 1.00 76.94 99 SER A CA 1
ATOM 750 C C . SER A 1 99 ? -12.889 -3.595 18.233 1.00 76.94 99 SER A C 1
ATOM 752 O O . SER A 1 99 ? -13.772 -3.558 19.082 1.00 76.94 99 SER A O 1
ATOM 754 N N . GLU A 1 100 ? -11.645 -3.190 18.483 1.00 73.19 100 GLU A N 1
ATOM 755 C CA . GLU A 1 100 ? -11.178 -2.631 19.755 1.00 73.19 100 GLU A CA 1
ATOM 756 C C . GLU A 1 100 ? -11.009 -1.106 19.666 1.00 73.19 100 GLU A C 1
ATOM 758 O O . GLU A 1 100 ? -10.729 -0.565 18.593 1.00 73.19 100 GLU A O 1
ATOM 763 N N . ASP A 1 101 ? -11.060 -0.415 20.809 1.00 75.88 101 ASP A N 1
ATOM 764 C CA . ASP A 1 101 ? -10.835 1.039 20.948 1.00 75.88 101 ASP A CA 1
ATOM 765 C C . ASP A 1 101 ? -9.358 1.463 20.742 1.00 75.88 101 ASP A C 1
ATOM 767 O O . ASP A 1 101 ? -8.843 2.436 21.291 1.00 75.88 101 ASP A O 1
ATOM 771 N N . THR A 1 102 ? -8.632 0.712 19.919 1.00 83.75 102 THR A N 1
ATOM 772 C CA . THR A 1 102 ? -7.198 0.849 19.652 1.00 83.75 102 THR A CA 1
ATOM 773 C C . THR A 1 102 ? -6.903 1.491 18.302 1.00 83.75 102 THR A C 1
ATOM 775 O O . THR A 1 102 ? -5.737 1.710 17.976 1.00 83.75 102 THR A O 1
ATOM 778 N N . SER A 1 103 ? -7.927 1.845 17.517 1.00 86.06 103 SER A N 1
ATOM 779 C CA . SER A 1 103 ? -7.774 2.397 16.158 1.00 86.06 103 SER A CA 1
ATOM 780 C C . SER A 1 103 ? -6.774 3.560 16.082 1.00 86.06 103 SER A C 1
ATOM 782 O O . SER A 1 103 ? -5.962 3.650 15.161 1.00 86.06 103 SER A O 1
ATOM 784 N N . MET A 1 104 ? -6.782 4.436 17.089 1.00 87.81 104 MET A N 1
ATOM 785 C CA . MET A 1 104 ? -5.908 5.604 17.150 1.00 87.81 104 MET A CA 1
ATOM 786 C C . MET A 1 104 ? -4.484 5.269 17.614 1.00 87.81 104 MET A C 1
ATOM 788 O O . MET A 1 104 ? -3.526 5.915 17.189 1.00 87.81 104 MET A O 1
ATOM 792 N N . MET A 1 105 ? -4.323 4.236 18.443 1.00 90.62 105 MET A N 1
ATOM 793 C CA . MET A 1 105 ? -3.007 3.690 18.784 1.00 90.62 105 MET A CA 1
ATOM 794 C C . MET A 1 105 ? -2.378 3.011 17.563 1.00 90.62 105 MET A C 1
ATOM 796 O O . MET A 1 105 ? -1.227 3.295 17.235 1.00 90.62 105 MET A O 1
ATOM 800 N N . ASN A 1 106 ? -3.153 2.191 16.848 1.00 91.06 106 ASN A N 1
ATOM 801 C CA . ASN A 1 106 ? -2.718 1.511 15.631 1.00 91.06 106 ASN A CA 1
ATOM 802 C C . ASN A 1 106 ? -2.245 2.510 14.582 1.00 91.06 106 ASN A C 1
ATOM 804 O O . ASN A 1 106 ? -1.151 2.363 14.056 1.00 91.06 106 ASN A O 1
ATOM 808 N N . LEU A 1 107 ? -3.004 3.580 14.336 1.00 91.19 107 LEU A N 1
ATOM 809 C CA . LEU A 1 107 ? -2.606 4.600 13.366 1.00 91.19 107 LEU A CA 1
ATOM 810 C C . LEU A 1 107 ? -1.249 5.240 13.708 1.00 91.19 107 LEU A C 1
ATOM 812 O O . LEU A 1 107 ? -0.406 5.410 12.831 1.00 91.19 107 LEU A O 1
ATOM 816 N N . LYS A 1 108 ? -1.018 5.573 14.984 1.00 90.88 108 LYS A N 1
ATOM 817 C CA . LYS A 1 108 ? 0.253 6.161 15.439 1.00 90.88 108 LYS A CA 1
ATOM 818 C C . LYS A 1 108 ? 1.416 5.189 15.266 1.00 90.88 108 LYS A C 1
ATOM 820 O O . LYS A 1 108 ? 2.464 5.587 14.763 1.00 90.88 108 LYS A O 1
ATOM 825 N N . LEU A 1 109 ? 1.225 3.927 15.652 1.00 90.00 109 LEU A N 1
ATOM 826 C CA . LEU A 1 109 ? 2.230 2.878 15.474 1.00 90.00 109 LEU A CA 1
ATOM 827 C C . LEU A 1 109 ? 2.517 2.626 13.994 1.00 90.00 109 LEU A C 1
ATOM 829 O O . LEU A 1 109 ? 3.674 2.487 13.619 1.00 90.00 109 LEU A O 1
ATOM 833 N N . LEU A 1 110 ? 1.484 2.622 13.153 1.00 92.06 110 LEU A N 1
ATOM 834 C CA . LEU A 1 110 ? 1.598 2.449 11.711 1.00 92.06 110 LEU A CA 1
ATOM 835 C C . LEU A 1 110 ? 2.454 3.552 11.084 1.00 92.06 110 LEU A C 1
ATOM 837 O O . LEU A 1 110 ? 3.371 3.261 10.322 1.00 92.06 110 LEU A O 1
ATOM 841 N N . ILE A 1 111 ? 2.188 4.810 11.443 1.00 90.56 111 ILE A N 1
ATOM 842 C CA . ILE A 1 111 ? 2.976 5.958 10.984 1.00 90.56 111 ILE A CA 1
ATOM 843 C C . ILE A 1 111 ? 4.419 5.834 11.481 1.00 90.56 111 ILE A C 1
ATOM 845 O O . ILE A 1 111 ? 5.344 5.955 10.685 1.00 90.56 111 ILE A O 1
ATOM 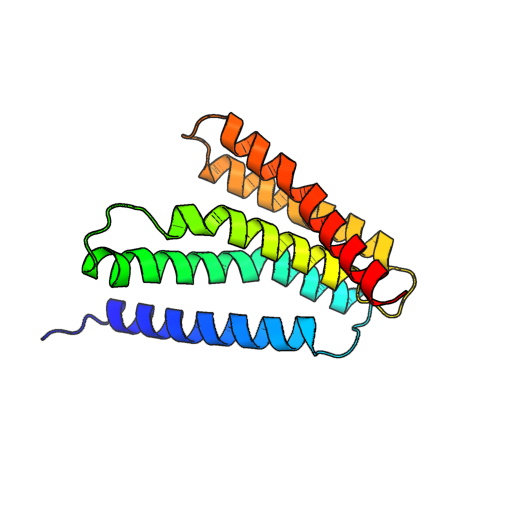849 N N . ALA A 1 112 ? 4.630 5.547 12.767 1.00 86.88 112 ALA A N 1
ATOM 850 C CA . ALA A 1 112 ? 5.974 5.437 13.334 1.00 86.88 112 ALA A CA 1
ATOM 851 C C . ALA A 1 112 ? 6.801 4.314 12.679 1.00 86.88 112 ALA A C 1
ATOM 853 O O . ALA A 1 112 ? 7.967 4.519 12.342 1.00 86.88 112 ALA A O 1
ATOM 854 N N . LEU A 1 113 ? 6.190 3.145 12.467 1.00 86.06 113 LEU A N 1
ATOM 855 C CA . LEU A 1 113 ? 6.835 1.982 11.856 1.00 86.06 113 LEU A CA 1
ATOM 856 C C . LEU A 1 113 ? 7.028 2.131 10.347 1.00 86.06 113 LEU A C 1
ATOM 858 O O . LEU A 1 113 ? 7.974 1.564 9.815 1.00 86.06 113 LEU A O 1
ATOM 862 N N . GLY A 1 114 ? 6.147 2.857 9.660 1.00 83.56 114 GLY A N 1
ATOM 863 C CA . GLY A 1 114 ? 6.232 3.065 8.216 1.00 83.56 114 GLY A CA 1
ATOM 864 C C . GLY A 1 114 ? 7.207 4.174 7.828 1.00 83.56 114 GLY A C 1
ATOM 865 O O . GLY A 1 114 ? 8.022 3.990 6.925 1.00 83.56 114 GLY A O 1
ATOM 866 N N . VAL A 1 115 ? 7.165 5.312 8.530 1.00 83.81 115 VAL A N 1
ATOM 867 C CA . VAL A 1 115 ? 7.925 6.515 8.153 1.00 83.81 115 VAL A CA 1
ATOM 868 C C . VAL A 1 115 ? 9.428 6.273 8.200 1.00 83.81 115 VAL A C 1
ATOM 870 O O . VAL A 1 115 ? 10.121 6.731 7.302 1.00 83.81 115 VAL A O 1
ATOM 873 N N . ILE A 1 116 ? 9.951 5.557 9.201 1.00 82.06 116 ILE A N 1
ATOM 874 C CA . ILE A 1 116 ? 11.407 5.383 9.348 1.00 82.06 116 ILE A CA 1
ATOM 875 C C . ILE A 1 116 ? 11.996 4.530 8.207 1.00 82.06 116 ILE A C 1
ATOM 877 O O . ILE A 1 116 ? 12.909 5.013 7.533 1.00 82.06 116 ILE A O 1
ATOM 881 N N . PRO A 1 117 ? 11.499 3.308 7.922 1.00 80.81 117 PRO A N 1
ATOM 882 C CA . PRO A 1 117 ? 11.975 2.530 6.780 1.00 80.81 117 PRO A CA 1
ATOM 883 C C . PRO A 1 117 ? 11.737 3.240 5.447 1.00 80.81 117 PRO A C 1
ATOM 885 O O . PRO A 1 117 ? 12.628 3.232 4.601 1.00 80.81 117 PRO A O 1
ATOM 888 N N . HIS A 1 118 ? 10.580 3.894 5.275 1.00 82.69 118 HIS A N 1
ATOM 889 C CA . HIS A 1 118 ? 10.287 4.670 4.066 1.00 82.69 118 HIS A CA 1
ATOM 890 C C . HIS A 1 118 ? 11.289 5.810 3.887 1.00 82.69 118 HIS A C 1
ATOM 892 O O . HIS A 1 118 ? 11.846 5.974 2.811 1.00 82.69 118 HIS A O 1
ATOM 898 N N . PHE A 1 119 ? 11.611 6.532 4.962 1.00 81.19 119 PHE A N 1
ATOM 899 C CA . PHE A 1 119 ? 12.605 7.602 4.953 1.00 81.19 119 PHE A CA 1
ATOM 900 C C . PHE A 1 119 ? 13.982 7.129 4.524 1.00 81.19 119 PHE A C 1
ATOM 902 O O . PHE A 1 119 ? 14.611 7.765 3.678 1.00 81.19 119 PHE A O 1
ATOM 909 N N . ILE A 1 120 ? 14.435 6.000 5.061 1.00 81.88 120 ILE A N 1
ATOM 910 C CA . ILE A 1 120 ? 15.729 5.424 4.700 1.00 81.88 120 ILE A CA 1
ATOM 911 C C . ILE A 1 120 ? 15.732 5.032 3.217 1.00 81.88 120 ILE A C 1
ATOM 913 O O . ILE A 1 120 ? 16.620 5.453 2.477 1.00 81.88 120 ILE A O 1
ATOM 917 N N . VAL A 1 121 ? 14.727 4.271 2.767 1.00 79.56 121 VAL A N 1
ATOM 918 C CA . VAL A 1 121 ? 14.648 3.775 1.383 1.00 79.56 121 VAL A CA 1
ATOM 919 C C . VAL A 1 121 ? 14.530 4.926 0.389 1.00 79.56 121 VAL A C 1
ATOM 921 O O . VAL A 1 121 ? 15.304 4.969 -0.565 1.00 79.56 121 VAL A O 1
ATOM 924 N N . SER A 1 122 ? 13.633 5.884 0.625 1.00 77.00 122 SER A N 1
ATOM 925 C CA . SER A 1 122 ? 13.459 7.051 -0.243 1.00 77.00 122 SER A CA 1
ATOM 926 C C . SER A 1 122 ? 14.713 7.921 -0.283 1.00 77.00 122 SER A C 1
ATOM 928 O O . SER A 1 122 ? 15.156 8.295 -1.365 1.00 77.00 122 SER A O 1
ATOM 930 N N . THR A 1 123 ? 15.369 8.174 0.855 1.00 77.69 123 THR A N 1
ATOM 931 C CA . THR A 1 123 ? 16.610 8.972 0.874 1.00 77.69 123 THR A CA 1
ATOM 932 C C . THR A 1 123 ? 17.695 8.349 -0.005 1.00 77.69 123 THR A C 1
ATOM 934 O O . THR A 1 123 ? 18.351 9.065 -0.758 1.00 77.69 123 THR A O 1
ATOM 937 N N . PHE A 1 124 ? 17.863 7.022 0.035 1.00 80.56 124 PHE A N 1
ATOM 938 C CA . PHE A 1 124 ? 18.808 6.335 -0.849 1.00 80.56 124 PHE A CA 1
ATOM 939 C C . PHE A 1 124 ? 18.336 6.302 -2.308 1.00 80.56 124 PHE A C 1
ATOM 941 O O . PHE A 1 124 ? 19.142 6.528 -3.209 1.00 80.56 124 PHE A O 1
ATOM 948 N N . ALA A 1 125 ? 17.049 6.048 -2.554 1.00 73.12 125 ALA A N 1
ATOM 949 C CA . ALA A 1 125 ? 16.487 5.942 -3.901 1.00 73.12 125 ALA A CA 1
ATOM 950 C C . ALA A 1 125 ? 16.519 7.274 -4.669 1.00 73.12 125 ALA A C 1
ATOM 952 O O . ALA A 1 125 ? 16.734 7.285 -5.879 1.00 73.12 125 ALA A O 1
ATOM 953 N N . PHE A 1 126 ? 16.347 8.392 -3.965 1.00 70.62 126 PHE A N 1
ATOM 954 C CA . PHE A 1 126 ? 16.291 9.736 -4.537 1.00 70.62 126 PHE A CA 1
ATOM 955 C C . PHE A 1 126 ? 17.555 10.563 -4.253 1.00 70.62 126 PHE A C 1
ATOM 957 O O . PHE A 1 126 ? 17.542 11.770 -4.482 1.00 70.62 126 PHE A O 1
ATOM 964 N N . MET A 1 127 ? 18.658 9.958 -3.783 1.00 77.75 127 MET A N 1
ATOM 965 C CA . MET A 1 127 ? 19.870 10.709 -3.395 1.00 77.75 127 MET A CA 1
ATOM 966 C C . MET A 1 127 ? 20.458 11.549 -4.543 1.00 77.75 127 MET A C 1
ATOM 968 O O . MET A 1 127 ? 21.106 12.563 -4.309 1.00 77.75 127 MET A O 1
ATOM 972 N N . SER A 1 128 ? 20.257 11.101 -5.785 1.00 74.25 128 SER A N 1
ATOM 973 C CA . SER A 1 128 ? 20.742 11.734 -7.016 1.00 74.25 128 SER A CA 1
ATOM 974 C C . SER A 1 128 ? 19.703 12.638 -7.688 1.00 74.25 128 SER A C 1
ATOM 976 O O . SER A 1 128 ? 19.983 13.217 -8.738 1.00 74.25 128 SER A O 1
ATOM 978 N N . LEU A 1 129 ? 18.507 12.756 -7.106 1.00 71.69 129 LEU A N 1
ATOM 979 C CA . LEU A 1 129 ? 17.399 13.545 -7.629 1.00 71.69 129 LEU A CA 1
ATOM 980 C C . LEU A 1 129 ? 17.238 14.859 -6.843 1.00 71.69 129 LEU A C 1
ATOM 982 O O . LEU A 1 129 ? 17.733 14.990 -5.721 1.00 71.69 129 LEU A O 1
ATOM 986 N N . PRO A 1 130 ? 16.569 15.874 -7.420 1.00 73.81 130 PRO A N 1
ATOM 987 C CA . PRO A 1 130 ? 16.355 17.148 -6.745 1.00 73.81 130 PRO A CA 1
ATOM 988 C C . PRO A 1 130 ? 15.642 16.970 -5.396 1.00 73.81 130 PRO A C 1
ATOM 990 O O . PRO A 1 130 ? 14.602 16.316 -5.318 1.00 73.81 130 PRO A O 1
ATOM 993 N N . GLY A 1 131 ? 16.150 17.617 -4.341 1.00 68.81 131 GLY A N 1
ATOM 994 C CA . GLY A 1 131 ? 15.668 17.430 -2.964 1.00 68.81 131 GLY A CA 1
ATOM 995 C C . GLY A 1 131 ? 14.170 17.697 -2.737 1.00 68.81 131 GLY A C 1
ATOM 996 O O . GLY A 1 131 ? 13.600 17.190 -1.775 1.00 68.81 131 GLY A O 1
ATOM 997 N N . TRP A 1 132 ? 13.500 18.424 -3.639 1.00 70.50 132 TRP A N 1
ATOM 998 C CA . TRP A 1 132 ? 12.050 18.639 -3.590 1.00 70.50 132 TRP A CA 1
ATOM 999 C C . TRP A 1 132 ? 11.219 17.365 -3.789 1.00 70.50 132 TRP A C 1
ATOM 1001 O O . TRP A 1 132 ? 10.122 17.284 -3.237 1.00 70.50 132 TRP A O 1
ATOM 1011 N N . MET A 1 133 ? 11.735 16.350 -4.492 1.00 65.88 133 MET A N 1
ATOM 1012 C CA . MET A 1 133 ? 11.041 15.065 -4.647 1.00 65.88 133 MET A CA 1
ATOM 1013 C C . MET A 1 133 ? 10.895 14.334 -3.308 1.00 65.88 133 MET A C 1
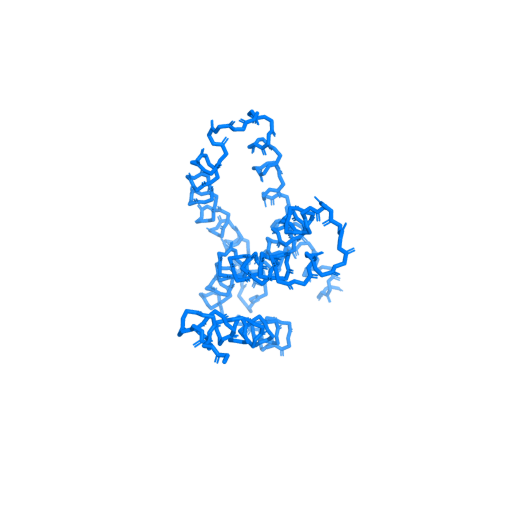ATOM 1015 O O . MET A 1 133 ? 9.816 13.831 -3.006 1.00 65.88 133 MET A O 1
ATOM 1019 N N . ASN A 1 134 ? 11.929 14.373 -2.462 1.00 67.56 134 ASN A N 1
ATOM 1020 C CA . ASN A 1 134 ? 11.868 13.817 -1.109 1.00 67.56 134 ASN A CA 1
ATOM 1021 C C . ASN A 1 134 ? 10.839 14.555 -0.241 1.00 67.56 134 ASN A C 1
ATOM 1023 O O . ASN A 1 134 ? 10.074 13.924 0.482 1.00 67.56 134 ASN A O 1
ATOM 1027 N N . TYR A 1 135 ? 10.757 15.888 -0.337 1.00 71.44 135 TYR A N 1
ATOM 1028 C CA . TYR A 1 135 ? 9.764 16.654 0.425 1.00 71.44 135 TYR A CA 1
ATOM 1029 C C . TYR A 1 135 ? 8.320 16.325 0.026 1.00 71.44 135 TYR A C 1
ATOM 1031 O O . TYR A 1 135 ? 7.455 16.282 0.899 1.00 71.44 135 TYR A O 1
ATOM 1039 N N . LEU A 1 136 ? 8.052 16.067 -1.258 1.00 69.12 136 LEU A N 1
ATOM 1040 C CA . LEU A 1 136 ? 6.723 15.646 -1.714 1.00 69.12 136 LEU A CA 1
ATOM 1041 C C . LEU A 1 136 ? 6.383 14.220 -1.272 1.00 69.12 136 LEU A C 1
ATOM 1043 O O . LEU A 1 136 ? 5.266 13.986 -0.814 1.00 69.12 136 LEU A O 1
ATOM 1047 N N . ASP A 1 137 ? 7.342 13.296 -1.360 1.00 71.31 137 ASP A N 1
ATOM 1048 C CA . ASP A 1 137 ? 7.175 11.907 -0.921 1.00 71.31 137 ASP A CA 1
ATOM 1049 C C . ASP A 1 137 ? 6.846 11.830 0.583 1.00 71.31 137 ASP A C 1
ATOM 1051 O O . ASP A 1 137 ? 5.838 11.247 0.988 1.00 71.31 137 ASP A O 1
ATOM 1055 N N . PHE A 1 138 ? 7.610 12.538 1.422 1.00 74.00 138 PHE A N 1
ATOM 1056 C CA . PHE A 1 138 ? 7.340 12.609 2.863 1.00 74.00 138 PHE A CA 1
ATOM 1057 C C . PHE A 1 138 ? 6.101 13.429 3.209 1.00 74.00 138 PHE A C 1
ATOM 1059 O O . PHE A 1 138 ? 5.348 13.065 4.116 1.00 74.00 138 PHE A O 1
ATOM 1066 N N . GLY A 1 139 ? 5.869 14.526 2.486 1.00 78.50 139 GLY A N 1
ATOM 1067 C CA . GLY A 1 139 ? 4.731 15.413 2.702 1.00 78.50 139 GLY A CA 1
ATOM 1068 C C . GLY A 1 139 ? 3.392 14.730 2.436 1.00 78.50 139 GLY A C 1
ATOM 1069 O O . GLY A 1 139 ? 2.427 15.001 3.145 1.00 78.50 139 GLY A O 1
ATOM 1070 N N . ALA A 1 140 ? 3.329 13.810 1.470 1.00 80.56 140 ALA A N 1
ATOM 1071 C CA . ALA A 1 140 ? 2.123 13.040 1.166 1.00 80.56 140 ALA A CA 1
ATOM 1072 C C . ALA A 1 140 ? 1.905 11.850 2.116 1.00 80.56 140 ALA A C 1
ATOM 1074 O O . ALA A 1 140 ? 0.769 11.395 2.278 1.00 80.56 140 ALA A O 1
ATOM 1075 N N . TYR A 1 141 ? 2.963 11.371 2.774 1.00 86.38 141 TYR A N 1
ATOM 1076 C CA . TYR A 1 141 ? 2.955 10.107 3.505 1.00 86.38 141 TYR A CA 1
ATOM 1077 C C . TYR A 1 141 ? 1.945 10.068 4.660 1.00 86.38 141 TYR A C 1
ATOM 1079 O O . TYR A 1 141 ? 1.016 9.258 4.688 1.00 86.38 141 TYR A O 1
ATOM 1087 N N . ILE A 1 142 ? 2.111 10.980 5.620 1.00 89.69 142 ILE A N 1
ATOM 1088 C CA . ILE A 1 142 ? 1.265 11.051 6.816 1.00 89.69 142 ILE A CA 1
ATOM 1089 C C . ILE A 1 142 ? -0.177 11.451 6.453 1.00 89.69 142 ILE A C 1
ATOM 1091 O O . ILE A 1 142 ? -1.103 10.772 6.912 1.00 89.69 142 ILE A O 1
ATOM 1095 N N . PRO A 1 143 ? -0.419 12.487 5.618 1.00 91.75 143 PRO A N 1
ATOM 1096 C CA . PRO A 1 143 ? -1.774 12.841 5.203 1.00 91.75 143 PRO A CA 1
ATOM 1097 C C . PRO A 1 143 ? -2.528 11.691 4.534 1.00 91.75 143 PRO A C 1
ATOM 1099 O O . PRO A 1 143 ? -3.694 11.480 4.861 1.00 91.75 143 PRO A O 1
ATOM 1102 N N . ALA A 1 144 ? -1.884 10.907 3.662 1.00 92.38 144 ALA A N 1
ATOM 1103 C CA . ALA A 1 144 ? -2.539 9.786 2.986 1.00 92.38 144 ALA A CA 1
ATOM 1104 C C . ALA A 1 144 ? -3.044 8.723 3.977 1.00 92.38 144 ALA A C 1
ATOM 1106 O O . ALA A 1 144 ? -4.180 8.260 3.849 1.00 92.38 144 ALA A O 1
ATOM 1107 N N . ILE A 1 145 ? -2.248 8.395 5.002 1.00 93.19 145 ILE A N 1
ATOM 1108 C CA . ILE A 1 145 ? -2.637 7.467 6.077 1.00 93.19 145 ILE A CA 1
ATOM 1109 C C . ILE A 1 145 ? -3.816 8.030 6.889 1.00 93.19 145 ILE A C 1
ATOM 1111 O O . ILE A 1 145 ? -4.786 7.319 7.169 1.00 93.19 145 ILE A O 1
ATOM 1115 N N . ILE A 1 146 ? -3.780 9.320 7.238 1.00 93.62 146 ILE A N 1
ATOM 1116 C CA . ILE A 1 146 ? -4.867 9.982 7.981 1.00 93.62 146 ILE A CA 1
ATOM 1117 C C . ILE A 1 146 ? -6.166 9.999 7.165 1.00 93.62 146 ILE A C 1
ATOM 1119 O O . ILE A 1 146 ? -7.235 9.720 7.714 1.00 93.62 146 ILE A O 1
ATOM 1123 N N . ILE A 1 147 ? -6.090 10.273 5.859 1.00 94.62 147 ILE A N 1
ATOM 1124 C CA . ILE A 1 147 ? -7.244 10.225 4.948 1.00 94.62 147 ILE A CA 1
ATOM 1125 C C . ILE A 1 147 ? -7.882 8.834 4.974 1.00 94.62 147 ILE A C 1
ATOM 1127 O O . ILE A 1 147 ? -9.102 8.733 5.092 1.00 94.62 147 ILE A O 1
ATOM 1131 N N . GLY A 1 148 ? -7.075 7.769 4.958 1.00 91.88 148 GLY A N 1
ATOM 1132 C CA . GLY A 1 148 ? -7.548 6.387 5.078 1.00 91.88 148 GLY A CA 1
ATOM 1133 C C . GLY A 1 148 ? -8.425 6.150 6.303 1.00 91.88 148 GLY A C 1
ATOM 1134 O O . GLY A 1 148 ? -9.523 5.599 6.201 1.00 91.88 148 GLY A O 1
ATOM 1135 N N . ARG A 1 149 ? -7.986 6.646 7.463 1.00 92.62 149 ARG A N 1
ATOM 1136 C CA . ARG A 1 149 ? -8.787 6.601 8.691 1.00 92.62 149 ARG A CA 1
ATOM 1137 C C . ARG A 1 149 ? -10.097 7.376 8.559 1.00 92.62 149 ARG A C 1
ATOM 1139 O O . ARG A 1 149 ? -11.142 6.887 8.983 1.00 92.62 149 ARG A O 1
ATOM 1146 N N . ILE A 1 150 ? -10.041 8.603 8.039 1.00 92.94 150 ILE A N 1
ATOM 1147 C CA . ILE A 1 150 ? -11.231 9.457 7.899 1.00 92.94 150 ILE A CA 1
ATOM 1148 C C . ILE A 1 150 ? -12.269 8.770 7.007 1.00 92.94 150 ILE A C 1
ATOM 1150 O O . ILE A 1 150 ? -13.453 8.789 7.336 1.00 92.94 150 ILE A O 1
ATOM 1154 N N . LEU A 1 151 ? -11.827 8.141 5.915 1.00 91.50 151 LEU A N 1
ATOM 1155 C CA . LEU A 1 151 ? -12.694 7.372 5.024 1.00 91.50 151 LEU A CA 1
ATOM 1156 C C . LEU A 1 151 ? -13.374 6.217 5.760 1.00 91.50 151 LEU A C 1
ATOM 1158 O O . LEU A 1 151 ? -14.586 6.081 5.646 1.00 91.50 151 LEU A O 1
ATOM 1162 N N . TYR A 1 152 ? -12.632 5.441 6.557 1.00 89.69 152 TYR A N 1
ATOM 1163 C CA . TYR A 1 152 ? -13.221 4.356 7.347 1.00 89.69 152 TYR A CA 1
ATOM 1164 C C . TYR A 1 152 ? -14.326 4.866 8.277 1.00 89.69 152 TYR A C 1
ATOM 1166 O O . TYR A 1 152 ? -15.454 4.392 8.207 1.00 89.69 152 TYR A O 1
ATOM 1174 N N . ILE A 1 153 ? -14.030 5.894 9.077 1.00 88.12 153 ILE A N 1
ATOM 1175 C CA . ILE A 1 153 ? -14.979 6.449 10.054 1.00 88.12 153 ILE A CA 1
ATOM 1176 C C . ILE A 1 153 ? -16.244 6.978 9.380 1.00 88.12 153 ILE A C 1
ATOM 1178 O O . ILE A 1 153 ? -17.338 6.770 9.891 1.00 88.12 153 ILE A O 1
ATOM 1182 N N . LYS A 1 154 ? -16.111 7.647 8.229 1.00 88.50 154 LYS A N 1
ATOM 1183 C CA . LYS A 1 154 ? -17.262 8.155 7.468 1.00 88.50 154 LYS A CA 1
ATOM 1184 C C . LYS A 1 154 ? -18.129 7.055 6.859 1.00 88.50 154 LYS A C 1
ATOM 1186 O O . LYS A 1 154 ? -19.282 7.320 6.567 1.00 88.50 154 LYS A O 1
ATOM 1191 N N . MET A 1 155 ? -17.576 5.871 6.599 1.00 84.94 155 MET A N 1
ATOM 1192 C CA . MET A 1 155 ? -18.340 4.748 6.046 1.00 84.94 155 MET A CA 1
ATOM 1193 C C . MET A 1 155 ? -19.059 3.938 7.129 1.00 84.94 155 MET A C 1
ATOM 1195 O O . MET A 1 155 ? -19.973 3.186 6.803 1.00 84.94 155 MET A O 1
ATOM 1199 N N . THR A 1 156 ? -18.629 4.048 8.388 1.00 81.44 156 THR A N 1
ATOM 1200 C CA . THR A 1 156 ? -19.173 3.270 9.512 1.00 81.44 156 THR A CA 1
ATOM 1201 C C . THR A 1 156 ? -20.080 4.064 10.454 1.00 81.44 156 THR A C 1
ATOM 1203 O O . THR A 1 156 ? -20.704 3.448 11.313 1.00 81.44 156 THR A O 1
ATOM 1206 N N . ASN A 1 157 ? -20.134 5.393 10.315 1.00 73.50 157 ASN A N 1
ATOM 1207 C CA . ASN A 1 157 ? -21.044 6.294 11.035 1.00 73.50 157 ASN A CA 1
ATOM 1208 C C . ASN A 1 157 ? -22.178 6.747 10.118 1.00 73.50 157 ASN A C 1
ATOM 1210 O O . ASN A 1 157 ? -23.312 6.873 10.626 1.00 73.50 157 ASN A O 1
#

Secondary structure (DSSP, 8-state):
----HHHHHHHHHHHHHHHHHHHHHHHHHHS----HHHHHHHHHHHHHHHHHHHHHHHHHHHHHTGGGTT--S-HHHHHHHHHHHHHHHHHHHHHH--SSTTHHHHHHHHHHHHHHHHHHHHHHHTTTS-THHHHHHHHHHHHHHHHHHHHHHHHH-

Radius of gyration: 17.51 Å; chains: 1; bounding box: 42×38×51 Å

Sequence (157 aa):
MNIDILQIGIVIAFILSCVLIYKFLVMAISGKVPQSPAAMGIGIAALSFLPAISWFVAWFIDRNINQLFGSDLPIYLLLSIPILVSSLTLAGYLATKTSEDTSMMNLKLLIALGVIPHFIVSTFAFMSLPGWMNYLDFGAYIPAIIIGRILYIKMTN